Protein AF-A0A950UIQ2-F1 (afdb_monomer)

Mean predicted aligned error: 15.85 Å

Sequence (88 aa):
MTAITVRDVPDDVFAALKVQAAQAGKSLQEYALLLFQYDAAHPKPLVEPAQTGETHGQRAVRRARGSANNPETWGMSTDELMELLRGE

Secondary structure (DSSP, 8-state):
-------S--HHHHHHHHHHHHHTT--HHHHHHHHHHHHHHS---SS--------HHHHHHHHHHHHHT-GGGTT--HHHHHHHTTT-

Radius of gyration: 25.52 Å; Cα contacts (8 Å, |Δi|>4): 18; chains: 1; bounding box: 58×34×58 Å

Nearest PDB structures (foldseek):
  6gts-assembly1_C-2  TM=5.059E-01  e=3.386E-01  Escherichia coli
  6sbx-assembly1_C  TM=6.136E-01  e=3.182E+00  Myxococcus xanthus
  5x3t-assembly1_G  TM=5.026E-01  e=2.778E+00  Mycobacterium tuberculosis H37Rv
  2p81-assembly1_A  TM=4.600E-01  e=6.716E+00  Drosophila melanogaster

pLDDT: mean 80.05, std 15.58, range [51.69, 98.12]

Solvent-accessible surface area (backbone atoms only — not comparable to full-atom values): 5600 Å² total; per-residue (Å²): 140,88,87,85,85,87,74,90,69,52,70,68,60,54,51,50,49,46,52,54,12,53,76,70,75,39,53,55,67,61,41,51,50,51,51,53,53,51,42,70,74,54,72,68,68,95,55,73,71,73,70,72,84,62,47,75,66,50,54,50,51,51,52,52,50,60,60,68,66,36,76,89,54,69,85,60,51,76,65,57,54,55,47,63,74,67,69,123

Foldseek 3Di:
DDDDDDPDQDPVNVVVLCVVCVVVVHDSVVSVVVVVVVCVVVPDPPDPPPPPPDDPVNVVVVVVVVVCPPPVNPPDDPVRVVVVVVPD

Structure (mmCIF, N/CA/C/O backbone):
data_AF-A0A950UIQ2-F1
#
_entry.id   AF-A0A950UIQ2-F1
#
loop_
_atom_site.group_PDB
_atom_site.id
_atom_site.type_symbol
_atom_site.label_atom_id
_atom_site.label_alt_id
_atom_site.label_comp_id
_atom_site.label_asym_id
_atom_site.label_entity_id
_atom_site.label_seq_id
_atom_site.pdbx_PDB_ins_code
_atom_site.Cartn_x
_atom_site.Cartn_y
_atom_site.Cartn_z
_atom_site.occupancy
_atom_site.B_iso_or_equiv
_atom_site.auth_seq_id
_atom_site.auth_comp_id
_atom_site.auth_asym_id
_atom_site.auth_atom_id
_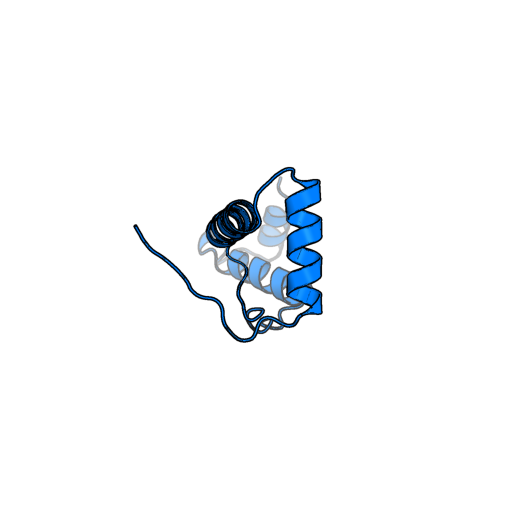atom_site.pdbx_PDB_model_num
ATOM 1 N N . MET A 1 1 ? -4.660 22.071 1.027 1.00 65.75 1 MET A N 1
ATOM 2 C CA . MET A 1 1 ? -5.082 20.828 1.703 1.00 65.75 1 MET A CA 1
ATOM 3 C C . MET A 1 1 ? -5.878 20.033 0.688 1.00 65.75 1 MET A C 1
ATOM 5 O O . MET A 1 1 ? -6.911 20.521 0.252 1.00 65.75 1 MET A O 1
ATOM 9 N N . THR A 1 2 ? -5.351 18.898 0.238 1.00 88.50 2 THR A N 1
ATOM 10 C CA . THR A 1 2 ? -5.980 18.090 -0.816 1.00 88.50 2 THR A CA 1
ATOM 11 C C . THR A 1 2 ? -6.480 16.802 -0.186 1.00 88.50 2 THR A C 1
ATOM 13 O O . THR A 1 2 ? -5.709 16.116 0.481 1.00 88.50 2 THR A O 1
ATOM 16 N N . ALA A 1 3 ? -7.764 16.499 -0.358 1.00 90.62 3 ALA A N 1
ATOM 17 C CA . ALA A 1 3 ? -8.384 15.282 0.150 1.00 90.62 3 ALA A CA 1
ATOM 18 C C . ALA A 1 3 ? -8.731 14.361 -1.022 1.00 90.62 3 ALA A C 1
ATOM 20 O O . ALA A 1 3 ? -9.255 14.818 -2.036 1.00 90.62 3 ALA A O 1
ATOM 21 N N . ILE A 1 4 ? -8.442 13.070 -0.871 1.00 91.12 4 ILE A N 1
ATOM 22 C CA . ILE A 1 4 ? -8.759 12.034 -1.856 1.00 91.12 4 ILE A CA 1
ATOM 23 C C . ILE A 1 4 ? -9.731 11.058 -1.200 1.00 91.12 4 ILE A C 1
ATOM 25 O O . ILE A 1 4 ? -9.527 10.646 -0.061 1.00 91.12 4 ILE A O 1
ATOM 29 N N . THR A 1 5 ? -10.795 10.699 -1.917 1.00 93.50 5 THR A N 1
ATOM 30 C CA . THR A 1 5 ? -11.732 9.649 -1.502 1.00 93.50 5 THR A CA 1
ATOM 31 C C . THR A 1 5 ? -11.539 8.443 -2.408 1.00 93.50 5 THR A C 1
ATOM 33 O O . THR A 1 5 ? -11.726 8.557 -3.618 1.00 93.50 5 THR A O 1
ATOM 36 N N . VAL A 1 6 ? -11.178 7.300 -1.827 1.00 91.44 6 VAL A N 1
ATOM 37 C CA . VAL A 1 6 ? -11.096 6.020 -2.542 1.00 91.44 6 VAL A CA 1
ATOM 38 C C . VAL A 1 6 ? -12.429 5.300 -2.365 1.00 91.44 6 VAL A C 1
ATOM 40 O O . VAL A 1 6 ? -12.915 5.177 -1.241 1.00 91.44 6 VAL A O 1
ATOM 43 N N . ARG A 1 7 ? -13.047 4.886 -3.472 1.00 94.31 7 ARG A N 1
ATOM 44 C CA . ARG A 1 7 ? -14.349 4.206 -3.486 1.00 94.31 7 ARG A CA 1
ATOM 45 C C . ARG A 1 7 ? -14.175 2.721 -3.764 1.00 94.31 7 ARG A C 1
ATOM 47 O O . ARG A 1 7 ? -13.149 2.321 -4.306 1.00 94.31 7 ARG A O 1
ATOM 54 N N . ASP A 1 8 ? -15.189 1.954 -3.375 1.00 95.00 8 ASP A N 1
ATOM 55 C CA . ASP A 1 8 ? -15.328 0.534 -3.714 1.00 95.00 8 ASP A CA 1
ATOM 56 C C . ASP A 1 8 ? -14.125 -0.320 -3.284 1.00 95.00 8 ASP A C 1
ATOM 58 O O . ASP A 1 8 ? -13.723 -1.252 -3.975 1.00 95.00 8 ASP A O 1
ATOM 62 N N . VAL A 1 9 ? -13.532 0.011 -2.131 1.00 94.25 9 VAL A N 1
ATOM 63 C CA . VAL A 1 9 ? -12.439 -0.774 -1.550 1.00 94.25 9 VAL A CA 1
ATOM 64 C C . VAL A 1 9 ? -13.022 -2.075 -0.999 1.00 94.25 9 VAL A C 1
ATOM 66 O O . VAL A 1 9 ? -13.873 -2.003 -0.111 1.00 94.25 9 VAL A O 1
ATOM 69 N N . PRO A 1 10 ? -12.570 -3.247 -1.474 1.00 97.94 10 PRO A N 1
ATOM 70 C CA . PRO A 1 10 ? -12.994 -4.523 -0.913 1.00 97.94 10 PRO A CA 1
ATOM 71 C C . PRO A 1 10 ? -12.694 -4.610 0.592 1.00 97.94 10 PRO A C 1
ATOM 73 O O . PRO A 1 10 ? -11.648 -4.142 1.056 1.00 97.94 10 PRO A O 1
ATOM 76 N N . ASP A 1 11 ? -13.609 -5.201 1.364 1.00 95.50 11 ASP A N 1
ATOM 77 C CA . ASP A 1 11 ? -13.521 -5.235 2.833 1.00 95.50 11 ASP A CA 1
ATOM 78 C C . ASP A 1 11 ? -12.257 -5.946 3.339 1.00 95.50 11 ASP A C 1
ATOM 80 O O . ASP A 1 11 ? -11.653 -5.533 4.333 1.00 95.50 11 ASP A O 1
ATOM 84 N N . ASP A 1 12 ? -11.828 -6.993 2.639 1.00 97.25 12 ASP A N 1
ATOM 85 C CA . ASP A 1 12 ? -10.608 -7.748 2.916 1.00 97.25 12 ASP A CA 1
ATOM 86 C C . ASP A 1 12 ? -9.349 -6.893 2.706 1.00 97.25 12 ASP A C 1
ATOM 88 O O . ASP A 1 12 ? -8.468 -6.861 3.570 1.00 97.25 12 ASP A O 1
ATOM 92 N N . VAL A 1 13 ? -9.297 -6.124 1.615 1.00 96.94 13 VAL A N 1
ATOM 93 C CA . VAL A 1 13 ? -8.211 -5.172 1.336 1.00 96.94 13 VAL A CA 1
ATOM 94 C C . VAL A 1 13 ? -8.169 -4.086 2.408 1.00 96.94 13 VAL A C 1
ATOM 96 O O . VAL A 1 13 ? -7.103 -3.765 2.940 1.00 96.94 13 VAL A O 1
ATOM 99 N N . PHE A 1 14 ? -9.327 -3.540 2.781 1.00 96.50 14 PHE A N 1
ATOM 100 C CA . PHE A 1 14 ? -9.414 -2.522 3.824 1.00 96.50 14 PHE A CA 1
ATOM 101 C C . PHE A 1 14 ? -8.963 -3.055 5.191 1.00 96.50 14 PHE A C 1
ATOM 103 O O . PHE A 1 14 ? -8.237 -2.368 5.918 1.00 96.50 14 PHE A O 1
ATOM 110 N N . ALA A 1 15 ? -9.347 -4.284 5.544 1.00 97.19 15 ALA A N 1
ATOM 111 C CA . ALA A 1 15 ? -8.901 -4.942 6.767 1.00 97.19 15 ALA A CA 1
ATOM 112 C C . ALA A 1 15 ? -7.380 -5.165 6.771 1.00 97.19 15 ALA A C 1
ATOM 114 O O . ALA A 1 15 ? -6.719 -4.832 7.758 1.00 97.19 15 ALA A O 1
ATOM 115 N N . ALA A 1 16 ? -6.814 -5.649 5.662 1.00 97.50 16 ALA A N 1
ATOM 116 C CA . ALA A 1 16 ? -5.374 -5.852 5.522 1.00 97.50 16 ALA A CA 1
ATOM 117 C C . ALA A 1 16 ? -4.588 -4.541 5.694 1.00 97.50 16 ALA A C 1
ATOM 119 O O . ALA A 1 16 ? -3.617 -4.502 6.453 1.00 97.50 16 ALA A O 1
ATOM 120 N N . LEU A 1 17 ? -5.044 -3.445 5.077 1.00 96.75 17 LEU A N 1
ATOM 121 C CA . LEU A 1 17 ? -4.409 -2.131 5.216 1.00 96.75 17 LEU A CA 1
ATOM 122 C C . LEU A 1 17 ? -4.432 -1.617 6.662 1.00 96.75 17 LEU A C 1
ATOM 124 O O . LEU A 1 17 ? -3.448 -1.037 7.120 1.00 96.75 17 LEU A O 1
ATOM 128 N N . LYS A 1 18 ? -5.516 -1.847 7.416 1.00 97.31 18 LYS A N 1
ATOM 129 C CA . LYS A 1 18 ? -5.559 -1.487 8.846 1.00 97.31 18 LYS A CA 1
ATOM 130 C C . LYS A 1 18 ? -4.539 -2.269 9.661 1.00 97.31 18 LYS A C 1
ATOM 132 O O . LYS A 1 18 ? -3.889 -1.685 10.523 1.00 97.31 18 LYS A O 1
ATOM 137 N N . VAL A 1 19 ? -4.405 -3.570 9.402 1.00 98.12 19 VAL A N 1
ATOM 138 C CA . VAL A 1 19 ? -3.421 -4.417 10.089 1.00 98.12 19 VAL A CA 1
ATOM 139 C C . VAL A 1 19 ? -2.006 -3.922 9.798 1.00 98.12 19 VAL A C 1
ATOM 141 O O . VAL A 1 19 ? -1.231 -3.727 10.730 1.00 98.12 19 VAL A O 1
ATOM 144 N N . GLN A 1 20 ? -1.687 -3.649 8.533 1.00 97.81 20 GLN A N 1
ATOM 145 C CA . GLN A 1 20 ? -0.381 -3.119 8.133 1.00 97.81 20 GLN A CA 1
ATOM 146 C C . GLN A 1 20 ? -0.093 -1.748 8.763 1.00 97.81 20 GLN A C 1
ATOM 148 O O . GLN A 1 20 ? 0.998 -1.527 9.288 1.00 97.81 20 GLN A O 1
ATOM 153 N N . ALA A 1 21 ? -1.081 -0.848 8.785 1.00 97.69 21 ALA A N 1
ATOM 154 C CA . ALA A 1 21 ? -0.953 0.451 9.441 1.00 97.69 21 ALA A CA 1
ATOM 155 C C . ALA A 1 21 ? -0.691 0.305 10.951 1.00 97.69 21 ALA A C 1
ATOM 157 O O . ALA A 1 21 ? 0.216 0.947 11.483 1.00 97.69 21 ALA A O 1
ATOM 158 N N . ALA A 1 22 ? -1.419 -0.591 11.628 1.00 97.94 22 ALA A N 1
ATOM 159 C CA . ALA A 1 22 ? -1.233 -0.874 13.049 1.00 97.94 22 ALA A CA 1
ATOM 160 C C . ALA A 1 22 ? 0.154 -1.467 13.349 1.00 97.94 22 ALA A C 1
ATOM 162 O O . ALA A 1 22 ? 0.804 -1.044 14.303 1.00 97.94 22 ALA A O 1
ATOM 163 N N . GLN A 1 23 ? 0.642 -2.388 12.512 1.00 97.88 23 GLN A N 1
ATOM 164 C CA . GLN A 1 23 ? 1.995 -2.950 12.623 1.00 97.88 23 GLN A CA 1
ATOM 165 C C . GLN A 1 23 ? 3.084 -1.886 12.441 1.00 97.88 23 GLN A C 1
ATOM 167 O O . GLN A 1 23 ? 4.109 -1.934 13.115 1.00 97.88 23 GLN A O 1
ATOM 172 N N . ALA A 1 24 ? 2.850 -0.902 11.572 1.00 96.50 24 ALA A N 1
ATOM 173 C CA . ALA A 1 24 ? 3.740 0.240 11.383 1.00 96.50 24 ALA A CA 1
ATOM 174 C C . ALA A 1 24 ? 3.605 1.317 12.480 1.00 96.50 24 ALA A C 1
ATOM 176 O O . ALA A 1 24 ? 4.330 2.312 12.438 1.00 96.50 24 ALA A O 1
ATOM 177 N N . GLY A 1 25 ? 2.677 1.159 13.435 1.00 97.94 25 GLY A N 1
ATOM 178 C CA . GLY A 1 25 ? 2.395 2.149 14.477 1.00 97.94 25 GLY A CA 1
ATOM 179 C C . GLY A 1 25 ? 1.789 3.451 13.942 1.00 97.94 25 GLY A C 1
ATOM 180 O O . GLY A 1 25 ? 1.984 4.507 14.538 1.00 97.94 25 GLY A O 1
ATOM 181 N N . LYS A 1 26 ? 1.092 3.397 12.800 1.00 96.81 26 LYS A N 1
ATOM 182 C CA . LYS A 1 26 ? 0.547 4.562 12.091 1.00 96.81 26 LYS A CA 1
ATOM 183 C C . LYS A 1 26 ? -0.969 4.503 11.996 1.00 96.81 26 LYS A C 1
ATOM 185 O O . LYS A 1 26 ? -1.582 3.437 12.000 1.00 96.81 26 LYS A O 1
ATOM 190 N N . SER A 1 27 ? -1.586 5.672 11.846 1.00 97.56 27 SER A N 1
ATOM 191 C CA . SER A 1 27 ? -2.981 5.726 11.409 1.00 97.56 27 SER A CA 1
ATOM 192 C C . SER A 1 27 ? -3.105 5.217 9.968 1.00 97.56 27 SER A C 1
ATOM 194 O O . SER A 1 27 ? -2.161 5.304 9.181 1.00 97.56 27 SER A O 1
ATOM 196 N N . LEU A 1 28 ? -4.290 4.731 9.590 1.00 96.12 28 LEU A N 1
ATOM 197 C CA . LEU A 1 28 ? -4.540 4.268 8.222 1.00 96.12 28 LEU A CA 1
ATOM 198 C C . LEU A 1 28 ? -4.287 5.369 7.177 1.00 96.12 28 LEU A C 1
ATOM 200 O O . LEU A 1 28 ? -3.755 5.095 6.108 1.00 96.12 28 LEU A O 1
ATOM 204 N N . GLN A 1 29 ? -4.652 6.613 7.493 1.00 94.88 29 GLN A N 1
ATOM 205 C CA . GLN A 1 29 ? -4.497 7.760 6.594 1.00 94.88 29 GLN A CA 1
ATOM 206 C C . GLN A 1 29 ? -3.022 8.093 6.364 1.00 94.88 29 GLN A C 1
ATOM 208 O O . GLN A 1 29 ? -2.604 8.309 5.230 1.00 94.88 29 GLN A O 1
ATOM 213 N N . GLU A 1 30 ? -2.228 8.095 7.434 1.00 96.19 30 GLU A N 1
ATOM 214 C CA . GLU A 1 30 ? -0.789 8.337 7.350 1.00 96.19 30 GLU A CA 1
ATOM 215 C C . GLU A 1 30 ? -0.078 7.206 6.598 1.00 96.19 30 GLU A C 1
ATOM 217 O O . GLU A 1 30 ? 0.770 7.461 5.746 1.00 96.19 30 GLU A O 1
ATOM 222 N N . TYR A 1 31 ? -0.467 5.956 6.860 1.00 96.75 31 TYR A N 1
ATOM 223 C CA . TYR A 1 31 ? 0.064 4.795 6.152 1.00 96.75 31 TYR A CA 1
ATOM 224 C C . TYR A 1 31 ? -0.258 4.836 4.650 1.00 96.75 31 TYR A C 1
ATOM 226 O O . TYR A 1 31 ? 0.634 4.663 3.821 1.00 96.75 31 TYR A O 1
ATOM 234 N N . ALA A 1 32 ? -1.508 5.137 4.287 1.00 95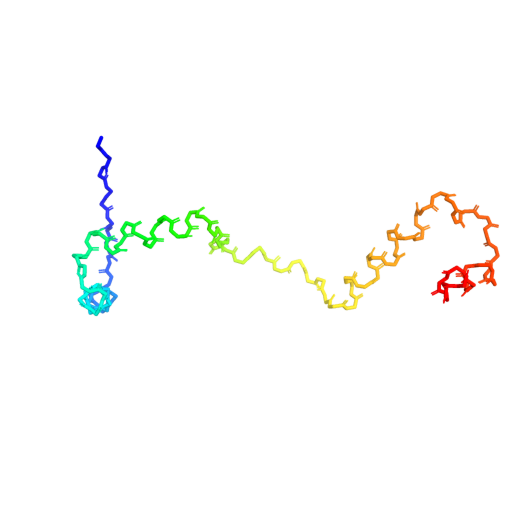.12 32 ALA A N 1
ATOM 235 C CA . ALA A 1 32 ? -1.921 5.273 2.893 1.00 95.12 32 ALA A CA 1
ATOM 236 C C . ALA A 1 32 ? -1.187 6.422 2.182 1.00 95.12 32 ALA A C 1
ATOM 238 O O . ALA A 1 32 ? -0.762 6.271 1.039 1.00 95.12 32 ALA A O 1
ATOM 239 N N . LEU A 1 33 ? -0.981 7.554 2.862 1.00 94.62 33 LEU A N 1
ATOM 240 C CA . LEU A 1 33 ? -0.213 8.670 2.314 1.00 94.62 33 LEU A CA 1
ATOM 241 C C . LEU A 1 33 ? 1.235 8.267 1.999 1.00 94.62 33 LEU A C 1
ATOM 243 O O . LEU A 1 33 ? 1.742 8.616 0.935 1.00 94.62 33 LEU A O 1
ATOM 247 N N . LEU A 1 34 ? 1.887 7.516 2.890 1.00 95.31 34 LEU A N 1
ATOM 248 C CA . LEU A 1 34 ? 3.241 7.008 2.653 1.00 95.31 34 LEU A CA 1
ATOM 249 C C . LEU A 1 34 ? 3.292 6.039 1.472 1.00 95.31 34 LEU A C 1
ATOM 251 O O . LEU A 1 34 ? 4.212 6.125 0.662 1.00 95.31 34 LEU A O 1
ATOM 255 N N . LEU A 1 35 ? 2.295 5.161 1.342 1.00 93.56 35 LEU A N 1
ATOM 256 C CA . LEU A 1 35 ? 2.162 4.282 0.180 1.00 93.56 35 LEU A CA 1
ATOM 257 C C . LEU A 1 35 ? 2.065 5.086 -1.121 1.00 93.56 35 LEU A C 1
ATOM 259 O O . LEU A 1 35 ? 2.805 4.803 -2.059 1.00 93.56 35 LEU A O 1
ATOM 263 N N . PHE A 1 36 ? 1.223 6.122 -1.166 1.00 93.00 36 PHE A N 1
ATOM 264 C CA . PHE A 1 36 ? 1.096 6.970 -2.354 1.00 93.00 36 PHE A CA 1
ATOM 265 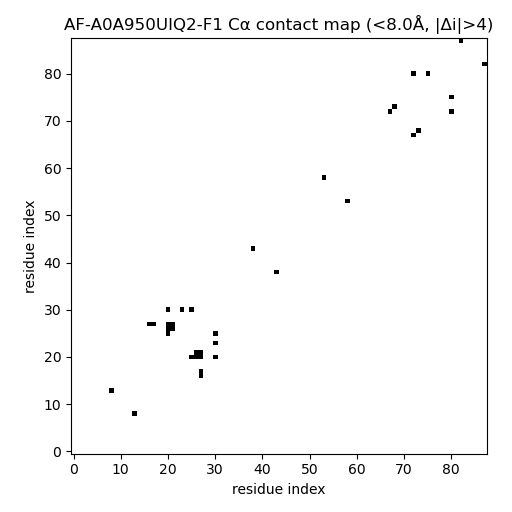C C . PHE A 1 36 ? 2.377 7.743 -2.675 1.00 93.00 36 PHE A C 1
ATOM 267 O O . PHE A 1 36 ? 2.738 7.862 -3.842 1.00 93.00 36 PHE A O 1
ATOM 274 N N . GLN A 1 37 ? 3.086 8.252 -1.665 1.00 94.50 37 GLN A N 1
ATOM 275 C CA . GLN A 1 37 ? 4.375 8.921 -1.870 1.00 94.50 37 GLN A CA 1
ATOM 276 C C . GLN A 1 37 ? 5.431 7.954 -2.406 1.00 94.50 37 GLN A C 1
ATOM 278 O O . GLN A 1 37 ? 6.186 8.301 -3.313 1.00 94.50 37 GLN A O 1
ATOM 283 N N . TYR A 1 38 ? 5.473 6.740 -1.857 1.00 93.25 38 TYR A N 1
ATOM 284 C CA . TYR A 1 38 ? 6.405 5.711 -2.290 1.00 93.25 38 TYR A CA 1
ATOM 285 C C . TYR A 1 38 ? 6.146 5.289 -3.738 1.00 93.25 38 TYR A C 1
ATOM 287 O O . TYR A 1 38 ? 7.091 5.224 -4.522 1.00 93.25 38 TYR A O 1
ATOM 295 N N . ASP A 1 39 ? 4.884 5.047 -4.096 1.00 92.12 39 ASP A N 1
ATOM 296 C CA . ASP A 1 39 ? 4.4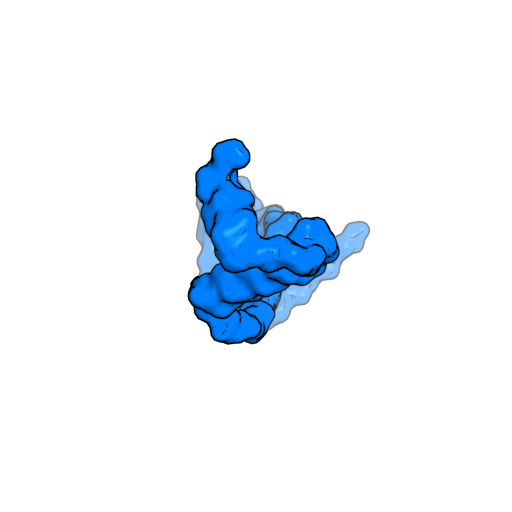89 4.650 -5.450 1.00 92.12 39 ASP A CA 1
ATOM 297 C C . ASP A 1 39 ? 4.722 5.779 -6.466 1.00 92.12 39 ASP A C 1
ATOM 299 O O . ASP A 1 39 ? 5.268 5.547 -7.541 1.00 92.12 39 ASP A O 1
ATOM 303 N N . ALA A 1 40 ? 4.440 7.032 -6.092 1.00 90.62 40 ALA A N 1
ATOM 304 C CA . ALA A 1 40 ? 4.751 8.193 -6.926 1.00 90.62 40 ALA A CA 1
ATOM 305 C C . ALA A 1 40 ? 6.262 8.363 -7.177 1.00 90.62 40 ALA A C 1
ATOM 307 O O . ALA A 1 40 ? 6.658 8.818 -8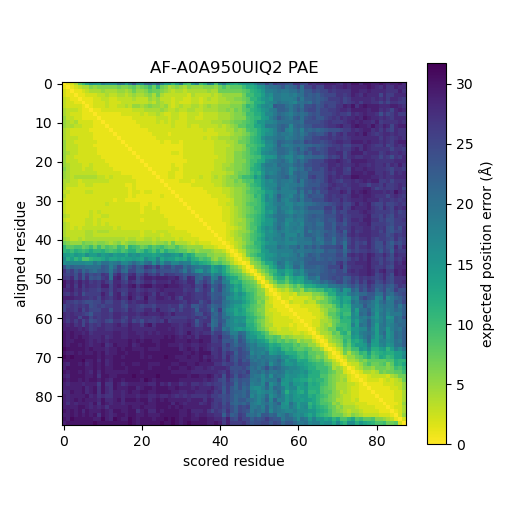.250 1.00 90.62 40 ALA A O 1
ATOM 308 N N . ALA A 1 41 ? 7.109 7.999 -6.207 1.00 93.44 41 ALA A N 1
ATOM 309 C CA . ALA A 1 41 ? 8.565 8.023 -6.353 1.00 93.44 41 ALA A CA 1
ATOM 310 C C . ALA A 1 41 ? 9.112 6.829 -7.158 1.00 93.44 41 ALA A C 1
ATOM 312 O O . ALA A 1 41 ? 10.179 6.933 -7.762 1.00 93.44 41 ALA A O 1
ATOM 313 N N . HIS A 1 42 ? 8.385 5.710 -7.184 1.00 90.75 42 HIS A N 1
ATOM 314 C CA . HIS A 1 42 ? 8.766 4.480 -7.877 1.00 90.75 42 HIS A CA 1
ATOM 315 C C . HIS A 1 42 ? 7.643 4.042 -8.817 1.00 90.75 42 HIS A C 1
ATOM 317 O O . HIS A 1 42 ? 7.050 2.982 -8.595 1.00 90.75 42 HIS A O 1
ATOM 323 N N . PRO A 1 43 ? 7.338 4.843 -9.856 1.00 81.81 43 PRO A N 1
ATOM 324 C CA . PRO A 1 43 ? 6.169 4.625 -10.687 1.00 81.81 43 PRO A CA 1
ATOM 325 C C . PRO A 1 43 ? 6.231 3.236 -11.310 1.00 81.81 43 PRO A C 1
ATOM 327 O O . PRO A 1 43 ? 7.060 2.954 -12.181 1.00 81.81 43 PRO A O 1
ATOM 330 N N . LYS A 1 44 ? 5.338 2.358 -10.857 1.00 79.62 44 LYS A N 1
ATOM 331 C CA . LYS A 1 44 ? 5.090 1.093 -11.532 1.00 79.62 44 LYS A CA 1
ATOM 332 C C . LYS A 1 44 ? 4.043 1.347 -12.604 1.00 79.62 44 LYS A C 1
ATOM 334 O O . LYS A 1 44 ? 2.998 1.932 -12.316 1.00 79.62 44 LYS A O 1
ATOM 339 N N . PRO A 1 45 ? 4.296 0.942 -13.850 1.00 75.00 45 PRO A N 1
ATOM 340 C CA . PRO A 1 45 ? 3.289 1.085 -14.878 1.00 75.00 45 PRO A CA 1
ATOM 341 C C . PRO A 1 45 ? 2.092 0.189 -14.498 1.00 75.00 45 PRO A C 1
ATOM 343 O O . PRO A 1 45 ? 2.251 -1.008 -14.274 1.00 75.00 45 PRO A O 1
ATOM 346 N N . LEU A 1 46 ? 0.903 0.797 -14.360 1.00 66.81 46 LEU A N 1
ATOM 347 C CA . LEU A 1 46 ? -0.354 0.129 -13.956 1.00 66.81 46 LEU A CA 1
ATOM 348 C C . LEU A 1 46 ? -0.773 -0.989 -14.918 1.00 66.81 46 LEU A C 1
ATOM 350 O O . LEU A 1 46 ? -1.531 -1.889 -14.575 1.00 66.81 46 LEU A O 1
ATOM 354 N N . VAL A 1 47 ? -0.261 -0.906 -16.135 1.00 65.31 47 VAL A N 1
ATOM 355 C CA . VAL A 1 47 ? -0.272 -1.954 -17.136 1.00 65.31 47 VAL A CA 1
ATOM 356 C C . VAL A 1 47 ? 1.199 -2.277 -17.316 1.00 65.31 47 VAL A C 1
ATOM 358 O O . VAL A 1 47 ? 1.962 -1.352 -17.601 1.00 65.31 47 VAL A O 1
ATOM 361 N N . GLU A 1 48 ? 1.629 -3.532 -17.146 1.00 56.78 48 GLU A N 1
ATOM 362 C CA . GLU A 1 48 ? 2.930 -3.934 -17.697 1.00 56.78 48 GLU A CA 1
ATOM 363 C C . GLU A 1 48 ? 2.973 -3.367 -19.119 1.00 56.78 48 GLU A C 1
ATOM 365 O O . GLU A 1 48 ? 2.033 -3.651 -19.868 1.00 56.78 48 GLU A O 1
ATOM 370 N N . PRO A 1 49 ? 3.949 -2.513 -19.501 1.00 53.78 49 PRO A N 1
ATOM 371 C CA . PRO A 1 49 ? 4.060 -2.109 -20.892 1.00 53.78 49 PRO A CA 1
ATOM 372 C C . PRO A 1 49 ? 4.117 -3.427 -21.631 1.00 53.78 49 PRO A C 1
ATOM 374 O O . PRO A 1 49 ? 5.047 -4.186 -21.354 1.00 53.78 49 PRO A O 1
ATOM 377 N N . ALA A 1 50 ? 3.057 -3.736 -22.398 1.00 51.69 50 ALA A N 1
ATOM 378 C CA . ALA A 1 50 ? 2.841 -5.042 -23.004 1.00 51.69 50 ALA A CA 1
ATOM 379 C C . ALA A 1 50 ? 4.199 -5.477 -23.492 1.00 51.69 50 ALA A C 1
ATOM 381 O O . ALA A 1 50 ? 4.735 -4.752 -24.331 1.00 51.69 50 ALA A O 1
ATOM 382 N N . GLN A 1 51 ? 4.799 -6.477 -22.822 1.00 54.44 51 GLN A N 1
ATOM 383 C CA . GLN A 1 51 ? 6.225 -6.743 -22.948 1.00 54.44 51 GLN A CA 1
ATOM 384 C C . GLN A 1 51 ? 6.475 -6.755 -24.439 1.00 54.44 51 GLN A C 1
ATOM 386 O O . GLN A 1 51 ? 5.965 -7.646 -25.122 1.00 54.44 51 GLN A O 1
ATOM 391 N N . THR A 1 52 ? 7.129 -5.720 -24.980 1.00 54.84 52 THR A N 1
ATOM 392 C CA . THR A 1 52 ? 7.538 -5.777 -26.371 1.00 5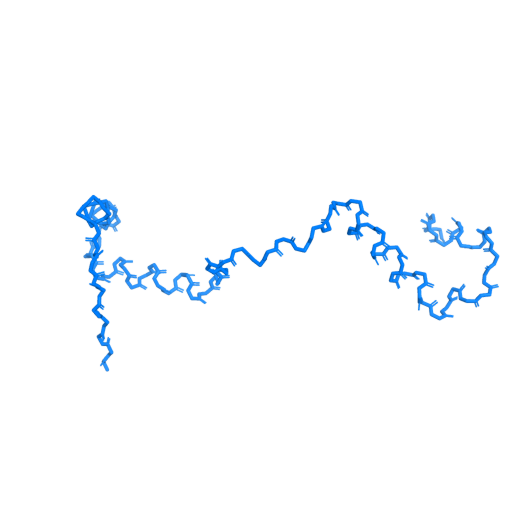4.84 52 THR A CA 1
ATOM 393 C C . THR A 1 52 ? 8.372 -7.031 -26.355 1.00 54.84 52 THR A C 1
ATOM 395 O O . THR A 1 52 ? 9.323 -7.081 -25.572 1.00 54.84 52 THR A O 1
ATOM 398 N N . GLY A 1 53 ? 7.898 -8.077 -27.036 1.00 54.34 53 GLY A N 1
ATOM 399 C CA . GLY A 1 53 ? 8.280 -9.470 -26.808 1.00 54.34 53 GLY A CA 1
ATOM 400 C C . GLY A 1 53 ? 9.719 -9.775 -27.206 1.00 54.34 53 GLY A C 1
ATOM 401 O O . GLY A 1 53 ? 9.987 -10.833 -27.755 1.00 54.34 53 GLY A O 1
ATOM 402 N N . GLU A 1 54 ? 10.643 -8.840 -26.987 1.00 54.88 54 GLU A N 1
ATOM 403 C CA . GLU A 1 54 ? 12.071 -9.022 -27.013 1.00 54.88 54 GLU A CA 1
ATOM 404 C C . GLU A 1 54 ? 12.460 -9.958 -25.875 1.00 54.88 54 GLU A C 1
ATOM 406 O O . GLU A 1 54 ? 12.687 -9.575 -24.723 1.00 54.88 54 GLU A O 1
ATOM 411 N N . THR A 1 55 ? 12.591 -11.220 -26.247 1.00 73.44 55 THR A N 1
ATOM 412 C CA . THR A 1 55 ? 13.400 -12.198 -25.534 1.00 73.44 55 THR A CA 1
ATOM 413 C C . THR A 1 55 ? 14.793 -11.632 -25.227 1.00 73.44 55 THR A C 1
ATOM 415 O O . THR A 1 55 ? 15.290 -10.706 -25.877 1.00 73.44 55 THR A O 1
ATOM 418 N N . HIS A 1 56 ? 15.476 -12.221 -24.243 1.00 62.34 56 HIS A N 1
ATOM 419 C CA . HIS A 1 56 ? 16.864 -11.871 -23.92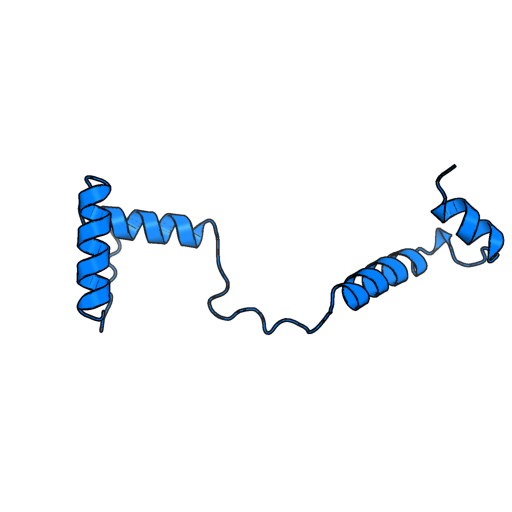5 1.00 62.34 56 HIS A CA 1
ATOM 420 C C . HIS A 1 56 ? 17.776 -11.901 -25.172 1.00 62.34 56 HIS A C 1
ATOM 422 O O . HIS A 1 56 ? 18.631 -11.030 -25.330 1.00 62.34 56 HIS A O 1
ATOM 428 N N . GLY A 1 57 ? 17.541 -12.843 -26.094 1.00 70.56 57 GLY A N 1
ATOM 429 C CA . GLY A 1 57 ? 18.249 -12.923 -27.373 1.00 70.56 57 GLY A CA 1
ATOM 430 C C . GLY A 1 57 ? 17.984 -11.724 -28.285 1.00 70.56 57 GLY A C 1
ATOM 431 O O . GLY A 1 57 ? 18.922 -11.153 -28.832 1.00 70.56 57 GLY A O 1
ATOM 432 N N . GLN A 1 58 ? 16.735 -11.270 -28.391 1.00 69.94 58 GLN A N 1
ATOM 433 C CA . GLN A 1 58 ? 16.400 -10.082 -29.184 1.00 69.94 58 GLN A CA 1
ATOM 434 C C . GLN A 1 58 ? 17.013 -8.805 -28.593 1.00 69.94 58 GLN A C 1
ATOM 436 O O . GLN A 1 58 ? 17.578 -8.007 -29.340 1.00 69.94 58 GLN A O 1
ATOM 441 N N . ARG A 1 59 ? 17.056 -8.675 -27.257 1.00 71.19 59 ARG A N 1
ATOM 442 C CA . ARG A 1 59 ? 17.781 -7.576 -26.591 1.00 71.19 59 ARG A CA 1
ATOM 443 C C . ARG A 1 59 ? 19.281 -7.592 -26.893 1.00 71.19 59 ARG A C 1
ATOM 445 O O . ARG A 1 59 ? 19.868 -6.528 -27.092 1.00 71.19 59 ARG A O 1
ATOM 452 N N . ALA A 1 60 ? 19.900 -8.773 -26.931 1.00 72.00 60 ALA A N 1
ATOM 453 C CA . ALA A 1 60 ? 21.311 -8.92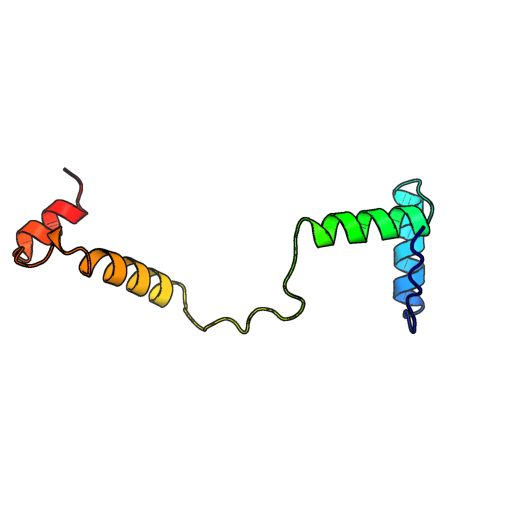1 -27.283 1.00 72.00 60 ALA A CA 1
ATOM 454 C C . ALA A 1 60 ? 21.570 -8.541 -28.751 1.00 72.00 60 ALA A C 1
ATOM 456 O O . ALA A 1 60 ? 22.480 -7.763 -29.027 1.00 72.00 60 ALA A O 1
ATOM 457 N N . VAL A 1 61 ? 20.719 -8.995 -29.678 1.00 74.12 61 VAL A N 1
ATOM 458 C CA . VAL A 1 61 ? 20.812 -8.658 -31.109 1.00 74.12 61 VAL A CA 1
ATOM 459 C C . VAL A 1 61 ? 20.601 -7.166 -31.352 1.00 74.12 61 VAL A C 1
ATOM 461 O O . VAL A 1 61 ? 21.324 -6.575 -32.150 1.00 74.12 61 VAL A O 1
ATOM 464 N N . ARG A 1 62 ? 19.663 -6.520 -30.650 1.00 75.31 62 ARG A N 1
ATOM 465 C CA . ARG A 1 62 ? 19.458 -5.069 -30.751 1.00 75.31 62 ARG A CA 1
ATOM 466 C C . ARG A 1 62 ? 20.686 -4.293 -30.280 1.00 75.31 62 ARG A C 1
ATOM 468 O O . ARG A 1 62 ? 21.072 -3.323 -30.927 1.00 75.31 62 ARG A O 1
ATOM 475 N N . ARG A 1 63 ? 21.325 -4.738 -29.192 1.00 71.12 63 ARG A N 1
ATOM 476 C CA . ARG A 1 63 ? 22.580 -4.150 -28.697 1.00 71.12 63 ARG A CA 1
ATOM 477 C C . ARG A 1 63 ? 23.724 -4.345 -29.698 1.00 71.12 63 ARG A C 1
ATOM 479 O O . ARG A 1 63 ? 24.411 -3.383 -30.018 1.00 71.12 63 ARG A O 1
ATOM 486 N N . ALA A 1 64 ? 23.860 -5.550 -30.251 1.00 69.00 64 ALA A N 1
ATOM 487 C CA . ALA A 1 64 ? 24.867 -5.862 -31.262 1.00 69.00 64 ALA A CA 1
ATOM 488 C C . ALA A 1 64 ? 24.661 -5.057 -32.559 1.00 69.00 64 ALA A C 1
ATOM 490 O O . ALA A 1 64 ? 25.612 -4.500 -33.095 1.00 69.00 64 ALA A O 1
ATOM 491 N N . ARG A 1 65 ? 23.414 -4.905 -33.030 1.00 64.06 65 ARG A N 1
ATOM 492 C CA . ARG A 1 65 ? 23.083 -4.055 -34.189 1.00 64.06 65 ARG A CA 1
ATOM 493 C C . ARG A 1 65 ? 23.310 -2.570 -33.927 1.00 64.06 65 ARG A C 1
ATOM 495 O O . ARG A 1 65 ? 23.744 -1.869 -34.830 1.00 64.06 65 ARG A O 1
ATOM 502 N N . GLY A 1 66 ? 23.031 -2.092 -32.713 1.00 63.69 66 GLY A N 1
ATOM 503 C CA . GLY A 1 66 ? 23.363 -0.723 -32.313 1.00 63.69 66 GLY A CA 1
ATOM 504 C C . GLY A 1 66 ? 24.868 -0.459 -32.377 1.00 63.69 66 GLY A C 1
ATOM 505 O O . GLY A 1 66 ? 25.276 0.604 -32.827 1.00 63.69 66 GLY A O 1
ATOM 506 N N . SER A 1 67 ? 25.681 -1.456 -32.015 1.00 60.12 67 SER A N 1
ATOM 507 C CA . SER A 1 67 ? 27.141 -1.394 -32.135 1.00 60.12 67 SER A CA 1
ATOM 508 C C . SER A 1 67 ? 27.634 -1.490 -33.586 1.00 60.12 67 SER A C 1
ATOM 510 O O . SER A 1 67 ? 28.597 -0.820 -33.933 1.00 60.12 67 SER A O 1
ATOM 512 N N . ALA A 1 68 ? 26.973 -2.276 -34.444 1.00 56.47 68 ALA A N 1
ATOM 513 C CA . ALA A 1 68 ? 27.311 -2.405 -35.869 1.00 56.47 68 ALA A CA 1
ATOM 514 C C . ALA A 1 68 ? 26.900 -1.187 -36.724 1.00 56.47 68 ALA A C 1
ATOM 516 O O . ALA A 1 68 ? 27.363 -1.029 -37.849 1.00 56.47 68 ALA A O 1
ATOM 517 N N . ASN A 1 69 ? 26.028 -0.320 -36.200 1.00 57.03 69 ASN A N 1
ATOM 518 C CA . ASN A 1 69 ? 25.689 0.965 -36.815 1.00 57.03 69 ASN A CA 1
ATOM 519 C C . ASN A 1 69 ? 26.623 2.103 -36.366 1.00 57.03 69 ASN A C 1
ATOM 521 O O . ASN A 1 69 ? 26.347 3.263 -36.672 1.00 57.03 69 ASN A O 1
ATOM 525 N N . ASN A 1 70 ? 27.713 1.797 -35.651 1.00 59.19 70 ASN A N 1
ATOM 526 C CA . ASN A 1 70 ? 28.758 2.776 -35.397 1.00 59.19 70 ASN A CA 1
ATOM 527 C C . ASN A 1 70 ? 29.464 3.093 -36.735 1.00 59.19 70 ASN A C 1
ATOM 529 O O . ASN A 1 70 ? 30.042 2.175 -37.326 1.00 59.19 70 ASN A O 1
ATOM 533 N N . PRO A 1 71 ? 29.433 4.344 -37.236 1.00 61.06 71 PRO A N 1
ATOM 534 C CA . PRO A 1 71 ? 30.102 4.723 -38.484 1.00 61.06 71 PRO A CA 1
ATOM 535 C C . PRO A 1 71 ? 31.611 4.438 -38.476 1.00 61.06 71 PRO A C 1
ATOM 537 O O . PRO A 1 71 ? 32.201 4.314 -39.542 1.00 61.06 71 PRO A O 1
ATOM 540 N N . GLU A 1 72 ? 32.223 4.262 -37.303 1.00 62.06 72 GLU A N 1
ATOM 541 C CA . GLU A 1 72 ? 33.627 3.853 -37.156 1.00 62.06 72 GLU A CA 1
ATOM 542 C C . GLU A 1 72 ? 33.893 2.404 -37.603 1.00 62.06 72 GLU A C 1
ATOM 544 O O . GLU A 1 72 ? 35.031 2.056 -37.887 1.00 62.06 72 GLU A O 1
ATOM 549 N N . THR A 1 73 ? 32.857 1.561 -37.700 1.00 61.06 73 THR A N 1
ATOM 550 C CA . THR A 1 73 ? 32.974 0.150 -38.126 1.00 61.06 73 THR A CA 1
ATOM 551 C C . THR A 1 73 ? 32.690 -0.074 -39.612 1.00 61.06 73 THR A C 1
ATOM 553 O O . THR A 1 73 ? 32.866 -1.178 -40.133 1.00 61.06 73 THR A O 1
ATOM 556 N N . TRP A 1 74 ? 32.250 0.965 -40.325 1.00 52.72 74 TRP A N 1
ATOM 557 C CA . TRP A 1 74 ? 31.957 0.875 -41.751 1.00 52.72 74 TRP A CA 1
ATOM 558 C C . TRP A 1 74 ? 33.255 0.801 -42.560 1.00 52.72 74 TRP A C 1
ATOM 560 O O . TRP A 1 74 ? 34.010 1.765 -42.631 1.00 52.72 74 TRP A O 1
ATOM 570 N N . GLY A 1 75 ? 33.490 -0.347 -43.199 1.00 66.19 75 GLY A N 1
ATOM 571 C CA . GLY A 1 75 ? 34.689 -0.608 -44.005 1.00 66.19 75 GLY A CA 1
ATOM 572 C C . GLY A 1 75 ? 35.735 -1.489 -43.322 1.00 66.19 75 GLY A C 1
ATOM 573 O O . GLY A 1 75 ? 36.712 -1.845 -43.973 1.00 66.19 75 GLY A O 1
ATOM 574 N N . MET A 1 76 ? 35.514 -1.883 -42.063 1.00 74.56 76 MET A N 1
ATOM 575 C CA . MET A 1 76 ? 36.356 -2.871 -41.391 1.00 74.56 76 MET A CA 1
ATOM 576 C C . MET A 1 76 ? 36.131 -4.262 -41.984 1.00 74.56 76 MET A C 1
ATOM 578 O O . MET A 1 76 ? 34.998 -4.694 -42.227 1.00 74.56 76 MET A O 1
ATOM 582 N N . SER A 1 77 ? 37.226 -4.975 -42.206 1.00 74.25 77 SER A N 1
ATOM 583 C CA . SER A 1 77 ? 37.204 -6.393 -42.530 1.00 74.25 77 SER A CA 1
ATOM 584 C C . SER A 1 77 ? 36.655 -7.209 -41.356 1.00 74.25 77 SER A C 1
ATOM 586 O O . SER A 1 77 ? 36.613 -6.771 -40.203 1.00 74.25 77 SER A O 1
ATOM 588 N N . THR A 1 78 ? 36.209 -8.432 -41.648 1.00 73.50 78 THR A N 1
ATOM 589 C CA . THR A 1 78 ? 35.682 -9.345 -40.624 1.00 73.50 78 THR A CA 1
ATOM 590 C C . THR A 1 78 ? 36.701 -9.620 -39.513 1.00 73.50 78 THR A C 1
ATOM 592 O O . THR A 1 78 ? 36.296 -9.775 -38.365 1.00 73.50 78 THR A O 1
ATOM 595 N N . ASP A 1 79 ? 37.998 -9.626 -39.826 1.00 77.69 79 ASP A N 1
ATOM 596 C CA . ASP A 1 79 ? 39.060 -9.860 -38.845 1.00 77.69 79 ASP A CA 1
ATOM 597 C C . ASP A 1 79 ? 39.251 -8.660 -37.902 1.00 77.69 79 ASP A C 1
ATOM 599 O O . ASP A 1 79 ? 39.291 -8.849 -36.687 1.00 77.69 79 ASP A O 1
ATOM 603 N N . GLU A 1 80 ? 39.239 -7.432 -38.429 1.00 74.31 80 GLU A N 1
ATOM 604 C CA . GLU A 1 80 ? 39.341 -6.191 -37.636 1.00 74.31 80 GLU A CA 1
ATOM 605 C C . GLU A 1 80 ? 38.149 -6.019 -36.681 1.00 74.31 80 GLU A C 1
ATOM 607 O O . GLU A 1 80 ? 38.306 -5.626 -35.524 1.00 74.31 80 GLU A O 1
ATOM 612 N N . LEU A 1 81 ? 36.943 -6.394 -37.125 1.00 76.50 81 LEU A N 1
ATOM 613 C CA . LEU A 1 81 ? 35.760 -6.431 -36.258 1.00 76.50 81 LEU A CA 1
ATOM 614 C C . LEU A 1 81 ? 35.908 -7.446 -35.117 1.00 76.50 81 LEU A C 1
ATOM 616 O O . LEU A 1 81 ? 35.460 -7.197 -33.995 1.00 76.50 81 LEU A O 1
ATOM 620 N N . MET A 1 82 ? 36.513 -8.602 -35.398 1.00 80.88 82 MET A N 1
ATOM 621 C CA . MET A 1 82 ? 36.722 -9.654 -34.403 1.00 80.88 82 MET A CA 1
ATOM 622 C C . MET A 1 82 ? 37.817 -9.296 -33.397 1.00 80.88 82 MET A C 1
ATOM 624 O O . MET A 1 82 ? 37.764 -9.791 -32.273 1.00 80.88 82 MET A O 1
ATOM 628 N N . GLU A 1 83 ? 38.779 -8.460 -33.776 1.00 79.94 83 GLU A N 1
ATOM 629 C CA . GLU A 1 83 ? 39.822 -7.932 -32.893 1.00 79.94 83 GLU A CA 1
ATOM 630 C C . GLU A 1 83 ? 39.256 -6.865 -31.944 1.00 79.94 83 GLU A C 1
ATOM 632 O O . GLU A 1 83 ? 39.392 -6.993 -30.727 1.00 79.94 83 GLU A O 1
ATOM 637 N N . LEU A 1 84 ? 38.471 -5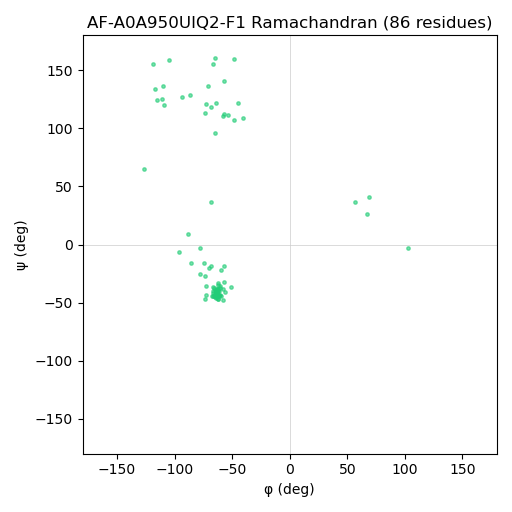.913 -32.465 1.00 76.06 84 LEU A N 1
ATOM 638 C CA . LEU A 1 84 ? 37.791 -4.890 -31.659 1.00 76.06 84 LEU A CA 1
ATOM 639 C C . LEU A 1 84 ? 36.886 -5.497 -30.571 1.00 76.06 84 LEU A C 1
ATOM 641 O O . LEU A 1 84 ? 36.851 -5.024 -29.437 1.00 76.06 84 LEU A O 1
ATOM 645 N N . LEU A 1 85 ? 36.154 -6.566 -30.901 1.00 72.44 85 LEU A N 1
ATOM 646 C CA . LEU A 1 85 ? 35.283 -7.264 -29.948 1.00 72.44 85 LEU A CA 1
ATOM 647 C C . LEU A 1 85 ? 36.049 -8.048 -28.872 1.00 72.44 85 LEU A C 1
ATOM 649 O O . LEU A 1 85 ? 35.461 -8.373 -27.839 1.00 72.44 85 LEU A O 1
ATOM 653 N N . ARG A 1 86 ? 37.328 -8.374 -29.103 1.00 78.50 86 ARG A N 1
ATOM 654 C CA . ARG A 1 86 ? 38.190 -9.056 -28.124 1.00 78.50 86 ARG A CA 1
ATOM 655 C C . ARG A 1 86 ? 38.863 -8.089 -27.149 1.00 78.50 86 ARG A C 1
ATOM 657 O O . ARG A 1 86 ? 39.267 -8.549 -26.087 1.00 78.50 86 ARG A O 1
ATOM 664 N N . GLY A 1 87 ? 38.881 -6.788 -27.451 1.00 62.91 87 GLY A N 1
ATOM 665 C CA . GLY A 1 87 ? 39.246 -5.733 -26.503 1.00 62.91 87 GLY A CA 1
ATOM 666 C C . GLY A 1 87 ? 40.717 -5.719 -26.084 1.00 62.91 87 GLY A C 1
ATOM 667 O O . GLY A 1 87 ? 40.985 -5.511 -24.901 1.00 62.91 87 GLY A O 1
ATOM 668 N N . GLU A 1 88 ? 41.632 -5.940 -27.030 1.00 55.00 88 GLU A N 1
ATOM 669 C CA . GLU A 1 88 ? 43.067 -5.638 -26.865 1.00 55.00 88 GLU A CA 1
ATOM 670 C C . GLU A 1 88 ? 43.370 -4.205 -27.328 1.00 55.00 88 GLU A C 1
ATOM 672 O O . GLU A 1 88 ? 42.853 -3.809 -28.400 1.00 55.00 88 GLU A O 1
#